Protein AF-A0A5D3CH26-F1 (afdb_monomer_lite)

Sequence (97 aa):
MRNRSANKCPFEIVYTKQPRLTDLASLPTTVDINQEAESMAEKLEQLHKEVTDHLMKTTDSYKKAADMKRRQAKFAKGDLVMVHLKKSRFPSGTYNK

Organism: Cucumis melo var. makuwa (NCBI:txid1194695)

pLDDT: mean 82.41, std 10.99, range [57.56, 95.38]

Structure (mmCIF, N/CA/C/O backbone):
data_AF-A0A5D3CH26-F1
#
_entry.id   AF-A0A5D3CH26-F1
#
loop_
_atom_site.group_PDB
_atom_site.id
_atom_site.type_symbol
_atom_site.label_atom_id
_atom_site.label_alt_id
_atom_site.label_comp_id
_atom_site.label_asym_id
_atom_site.label_entity_id
_atom_site.label_seq_id
_atom_site.pdbx_PDB_ins_code
_atom_site.Cartn_x
_atom_site.Cartn_y
_atom_site.Cartn_z
_atom_site.occupancy
_atom_site.B_iso_or_equiv
_atom_site.auth_seq_id
_atom_site.auth_comp_id
_atom_site.auth_asym_id
_atom_site.auth_atom_id
_atom_site.pdbx_PDB_model_num
ATOM 1 N N . MET A 1 1 ? 1.564 -8.516 18.730 1.00 72.25 1 MET A N 1
ATOM 2 C CA . MET A 1 1 ? 2.520 -8.775 17.624 1.00 72.25 1 MET A CA 1
ATOM 3 C C . MET A 1 1 ? 2.239 -7.785 16.493 1.00 72.25 1 MET A C 1
ATOM 5 O O . MET A 1 1 ? 1.101 -7.716 16.038 1.00 72.25 1 MET A O 1
ATOM 9 N N . ARG A 1 2 ? 3.216 -6.950 16.114 1.00 82.56 2 ARG A N 1
ATOM 10 C CA . ARG A 1 2 ? 3.057 -5.877 15.110 1.00 82.56 2 ARG A CA 1
ATOM 11 C C . ARG A 1 2 ? 3.309 -6.434 13.708 1.00 82.56 2 ARG A C 1
ATOM 13 O O . ARG A 1 2 ? 4.299 -7.129 13.500 1.00 82.56 2 ARG A O 1
ATOM 20 N N . ASN A 1 3 ? 2.423 -6.148 12.756 1.00 86.69 3 ASN A N 1
ATOM 21 C CA . ASN A 1 3 ? 2.621 -6.537 11.363 1.00 86.69 3 ASN A CA 1
ATOM 22 C C . ASN A 1 3 ? 3.657 -5.608 10.709 1.00 86.69 3 ASN A C 1
ATOM 24 O O . ASN A 1 3 ? 3.569 -4.392 10.854 1.00 86.69 3 ASN A O 1
ATOM 28 N N . ARG A 1 4 ? 4.630 -6.170 9.985 1.00 85.06 4 ARG A N 1
ATOM 29 C CA . ARG A 1 4 ? 5.708 -5.394 9.349 1.00 85.06 4 ARG A CA 1
ATOM 30 C C . ARG A 1 4 ? 5.207 -4.481 8.227 1.00 85.06 4 ARG A C 1
ATOM 32 O O . ARG A 1 4 ? 5.731 -3.385 8.076 1.00 85.06 4 ARG A O 1
ATOM 39 N N . SER A 1 5 ? 4.218 -4.927 7.459 1.00 83.19 5 SER A N 1
ATOM 40 C CA . SER A 1 5 ? 3.681 -4.187 6.313 1.00 83.19 5 SER A CA 1
ATOM 41 C C . SER A 1 5 ? 2.708 -3.095 6.746 1.00 83.19 5 SER A C 1
ATOM 43 O O . SER A 1 5 ? 2.784 -1.982 6.250 1.00 83.19 5 SER A O 1
ATOM 45 N N . ALA A 1 6 ? 1.810 -3.399 7.686 1.00 82.88 6 ALA A N 1
ATOM 46 C CA . ALA A 1 6 ? 0.799 -2.454 8.169 1.00 82.88 6 ALA A CA 1
ATOM 47 C C . ALA A 1 6 ? 1.275 -1.600 9.356 1.00 82.88 6 ALA A C 1
ATOM 49 O O . ALA A 1 6 ? 0.600 -0.656 9.745 1.00 82.88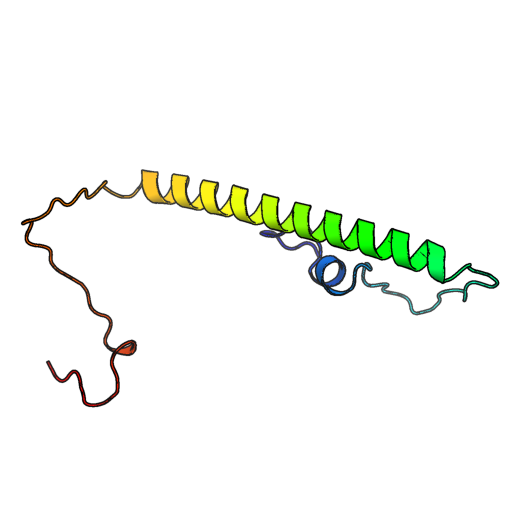 6 ALA A O 1
ATOM 50 N N . ASN A 1 7 ? 2.407 -1.947 9.977 1.00 85.94 7 ASN A N 1
ATOM 51 C CA . ASN A 1 7 ? 2.954 -1.279 11.159 1.00 85.94 7 ASN A CA 1
ATOM 52 C C . ASN A 1 7 ? 2.011 -1.195 12.380 1.00 85.94 7 ASN A C 1
ATOM 54 O O . ASN A 1 7 ? 2.303 -0.504 13.352 1.00 85.94 7 ASN A O 1
ATOM 58 N N . LYS A 1 8 ? 0.916 -1.955 12.381 1.00 87.62 8 LYS A N 1
ATOM 59 C CA . LYS A 1 8 ? -0.049 -2.075 13.481 1.00 87.62 8 LYS A CA 1
ATOM 60 C C . LYS A 1 8 ? -0.310 -3.551 13.777 1.00 87.62 8 LYS A C 1
ATOM 62 O O . LYS A 1 8 ? 0.116 -4.436 13.026 1.00 87.62 8 LYS A O 1
ATOM 67 N N . CYS A 1 9 ? -0.959 -3.850 14.898 1.00 87.94 9 CYS A N 1
ATOM 68 C CA . CYS A 1 9 ? -1.380 -5.218 15.187 1.00 87.94 9 CYS A CA 1
ATOM 69 C C . CYS A 1 9 ? -2.601 -5.583 14.321 1.00 87.94 9 CYS A C 1
ATOM 71 O O . CYS A 1 9 ? -3.547 -4.803 14.295 1.00 87.94 9 CYS A O 1
ATOM 73 N N . PRO A 1 10 ? -2.647 -6.754 13.656 1.00 87.81 10 PRO A N 1
ATOM 74 C CA . PRO A 1 10 ? -3.829 -7.160 12.889 1.00 87.81 10 PRO A CA 1
ATOM 75 C C . PRO A 1 10 ? -5.121 -7.168 13.718 1.00 87.81 10 PRO A C 1
ATOM 77 O O . PRO A 1 10 ? -6.158 -6.742 13.227 1.00 87.81 10 PRO A O 1
ATOM 80 N N . PHE A 1 11 ? -5.043 -7.575 14.991 1.00 86.12 11 PHE A N 1
ATOM 81 C CA . PHE A 1 11 ? -6.181 -7.521 15.915 1.00 86.12 11 PHE A CA 1
ATOM 82 C C . PHE A 1 11 ? -6.670 -6.095 16.157 1.00 86.12 11 PHE A C 1
ATOM 84 O O . PHE A 1 11 ? -7.868 -5.856 16.172 1.00 86.12 11 PHE A O 1
ATOM 91 N N . GLU A 1 12 ? -5.752 -5.146 16.305 1.00 86.56 12 GLU A N 1
ATOM 92 C CA . GLU A 1 12 ? -6.096 -3.738 16.496 1.00 86.56 12 GLU A CA 1
ATOM 93 C C . GLU A 1 12 ? -6.744 -3.151 15.237 1.00 86.56 12 GLU A C 1
ATOM 95 O O . GLU A 1 12 ? -7.697 -2.397 15.347 1.00 86.56 12 GLU A O 1
ATOM 100 N N . ILE A 1 13 ? -6.297 -3.553 14.044 1.00 86.81 13 ILE A N 1
ATOM 101 C CA . ILE A 1 13 ? -6.907 -3.118 12.778 1.00 86.81 13 ILE A CA 1
ATOM 102 C C . ILE A 1 13 ? -8.330 -3.672 12.625 1.00 86.81 13 ILE A C 1
ATOM 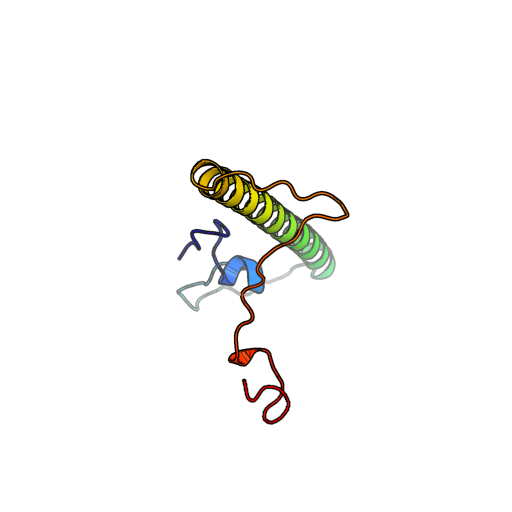104 O O . ILE A 1 13 ? -9.208 -2.959 12.159 1.00 86.81 13 ILE A O 1
ATOM 108 N N . VAL A 1 14 ? -8.561 -4.940 12.979 1.00 86.50 14 VAL A N 1
ATOM 109 C CA . VAL A 1 14 ? -9.858 -5.608 12.758 1.00 86.50 14 VAL A CA 1
ATOM 110 C C . VAL A 1 14 ? -10.863 -5.293 13.863 1.00 86.50 14 VAL A C 1
ATOM 112 O O . VAL A 1 14 ? -12.033 -5.060 13.586 1.00 86.50 14 VAL A O 1
ATOM 115 N N . TYR A 1 15 ? -10.417 -5.301 15.117 1.00 82.94 15 TYR A N 1
ATOM 116 C CA . TYR A 1 15 ? -11.290 -5.199 16.287 1.00 82.94 15 TYR A CA 1
ATOM 117 C C . TYR A 1 15 ? -11.187 -3.857 17.002 1.00 82.94 15 TYR A C 1
ATOM 119 O O . TYR A 1 15 ? -11.874 -3.654 18.002 1.00 82.94 15 TYR A O 1
ATOM 127 N N . THR A 1 16 ? -10.320 -2.943 16.548 1.00 75.56 16 THR A N 1
ATOM 128 C CA . THR A 1 16 ? -10.062 -1.623 17.170 1.00 75.56 16 THR A CA 1
ATOM 129 C C . THR A 1 16 ? -9.683 -1.671 18.644 1.00 75.56 16 THR A C 1
ATOM 131 O O . THR A 1 16 ? -9.741 -0.681 19.369 1.00 75.56 16 THR A O 1
ATOM 134 N N . LYS A 1 17 ? -9.266 -2.851 19.100 1.00 73.69 17 LYS A N 1
ATOM 135 C CA . LYS A 1 17 ? -8.851 -3.121 20.466 1.00 73.69 17 LYS A CA 1
ATOM 136 C C . LYS A 1 17 ? -7.597 -3.966 20.425 1.00 73.69 17 LYS A C 1
ATOM 138 O O . LYS A 1 17 ? -7.483 -4.918 19.651 1.00 73.69 17 LYS A O 1
ATOM 143 N N . GLN A 1 18 ? -6.645 -3.612 21.277 1.00 72.25 18 GLN A N 1
ATOM 144 C CA . GLN A 1 18 ? -5.489 -4.464 21.486 1.00 72.25 18 GLN A CA 1
ATOM 145 C C . GLN A 1 18 ? -5.934 -5.746 22.196 1.00 72.25 18 GLN A C 1
ATOM 147 O O . GLN A 1 18 ? -6.768 -5.680 23.105 1.00 72.25 18 GLN A O 1
ATOM 152 N N . PRO A 1 19 ? -5.398 -6.910 21.794 1.00 69.88 19 PRO A N 1
ATOM 153 C CA . PRO A 1 19 ? -5.727 -8.163 22.452 1.00 69.88 19 PRO A CA 1
ATOM 154 C C . PRO A 1 19 ? -5.292 -8.079 23.920 1.00 69.88 19 PRO A C 1
ATOM 156 O O . PRO A 1 19 ? -4.111 -7.883 24.212 1.00 69.88 19 PRO A O 1
ATOM 159 N N . ARG A 1 20 ? -6.251 -8.191 24.845 1.00 71.69 20 ARG A N 1
ATOM 160 C CA . ARG A 1 20 ? -5.979 -8.272 26.284 1.00 71.69 20 ARG A CA 1
ATOM 161 C C . ARG A 1 20 ? -5.604 -9.716 26.610 1.00 71.69 20 ARG A C 1
ATOM 163 O O . ARG A 1 20 ? -6.344 -10.631 26.274 1.00 71.69 20 ARG A O 1
ATOM 170 N N . LEU A 1 21 ? -4.438 -9.912 27.225 1.00 66.62 21 LEU A N 1
ATOM 171 C CA . LEU A 1 21 ? -3.934 -11.237 27.615 1.00 66.62 21 LEU A CA 1
ATOM 172 C C . LEU A 1 21 ? -4.564 -11.760 28.919 1.00 66.62 21 LEU A C 1
ATOM 174 O O . LEU A 1 21 ? -4.383 -12.927 29.249 1.00 66.62 21 LEU A O 1
ATOM 178 N N . THR A 1 22 ? -5.296 -10.919 29.654 1.00 66.25 22 THR A N 1
ATOM 179 C CA . THR A 1 22 ? -5.949 -11.261 30.923 1.00 66.25 22 THR A CA 1
ATOM 180 C C . THR A 1 22 ? -7.425 -10.853 30.894 1.00 66.25 22 THR A C 1
ATOM 182 O O . THR A 1 22 ? -7.769 -9.736 30.509 1.00 66.25 22 THR A O 1
ATOM 185 N N . ASP A 1 23 ? -8.294 -11.781 31.299 1.00 58.38 23 ASP A N 1
ATOM 186 C CA . ASP A 1 23 ? -9.765 -11.716 31.189 1.00 58.38 23 ASP A CA 1
ATOM 187 C C . ASP A 1 23 ? -10.452 -10.927 32.327 1.00 58.38 23 ASP A C 1
ATOM 189 O O . ASP A 1 23 ? -11.665 -10.934 32.492 1.00 58.38 23 ASP A O 1
ATOM 193 N N . LEU A 1 24 ? -9.683 -10.220 33.156 1.00 62.88 24 LEU A N 1
ATOM 194 C CA . LEU A 1 24 ? -10.212 -9.514 34.325 1.00 62.88 24 LEU A CA 1
ATOM 195 C C . LEU A 1 24 ? -10.352 -8.022 34.023 1.00 62.88 24 LEU A C 1
ATOM 197 O O . LEU A 1 24 ? -9.564 -7.199 34.487 1.00 62.88 24 LEU A O 1
ATOM 201 N N . ALA A 1 25 ? -11.340 -7.667 33.204 1.00 65.25 25 ALA A N 1
ATOM 202 C CA . ALA A 1 25 ? -11.743 -6.276 33.027 1.00 65.25 25 ALA A CA 1
ATOM 203 C C . ALA A 1 25 ? -12.906 -5.943 33.973 1.00 65.25 25 ALA A C 1
ATOM 205 O O . ALA A 1 25 ? -13.946 -6.594 33.932 1.00 65.25 25 ALA A O 1
ATOM 206 N N . SER A 1 26 ? -12.753 -4.905 34.799 1.00 66.19 26 SER A N 1
ATOM 207 C CA . SER A 1 26 ? -13.869 -4.330 35.553 1.00 66.19 26 SER A CA 1
ATOM 208 C C . SER A 1 26 ? -14.904 -3.765 34.577 1.00 66.19 26 SER A C 1
ATOM 210 O O . SER A 1 26 ? -14.551 -2.970 33.699 1.00 66.19 26 SER A O 1
ATOM 212 N N . LEU A 1 27 ? -16.165 -4.171 34.717 1.00 63.75 27 LEU A N 1
ATOM 213 C CA . LEU A 1 27 ? -17.259 -3.641 33.906 1.00 63.75 27 LEU A CA 1
ATOM 214 C C . LEU A 1 27 ? -17.434 -2.135 34.177 1.00 63.75 27 LEU A C 1
ATOM 216 O O . LEU A 1 27 ? -17.420 -1.731 35.340 1.00 63.75 27 LEU A O 1
ATOM 220 N N . PRO A 1 28 ? -17.580 -1.297 33.137 1.00 62.75 28 PRO A N 1
ATOM 221 C CA . PRO A 1 28 ? -17.837 0.122 33.331 1.00 62.75 28 PRO A CA 1
ATOM 222 C C . PRO A 1 28 ? -19.220 0.331 33.965 1.00 62.75 28 PRO A C 1
ATOM 224 O O . PRO A 1 28 ? -20.221 -0.176 33.464 1.00 62.75 28 PRO A O 1
ATOM 227 N N . THR A 1 29 ? -19.266 1.076 35.071 1.00 67.12 29 THR A N 1
ATOM 228 C CA . THR A 1 29 ? -20.467 1.223 35.914 1.00 67.12 29 THR A CA 1
ATOM 229 C C . THR A 1 29 ? -21.502 2.194 35.337 1.00 67.12 29 THR A C 1
ATOM 231 O O . THR A 1 29 ? -22.692 1.988 35.540 1.00 67.12 29 THR A O 1
ATOM 234 N N . THR A 1 30 ? -21.087 3.213 34.581 1.00 63.75 30 THR A N 1
ATOM 235 C CA . THR A 1 30 ? -21.982 4.151 33.878 1.00 63.75 30 THR A CA 1
ATOM 236 C C . THR A 1 30 ? -21.208 4.812 32.739 1.00 63.75 30 THR A C 1
ATOM 238 O O . THR A 1 30 ? -20.335 5.640 32.996 1.00 63.75 30 THR A O 1
ATOM 241 N N . VAL A 1 31 ? -21.489 4.434 31.494 1.00 60.97 31 VAL A N 1
ATOM 242 C CA . VAL A 1 31 ? -20.904 5.058 30.297 1.00 60.97 31 VAL A CA 1
ATOM 243 C C . VAL A 1 31 ? -22.044 5.463 29.379 1.00 60.97 31 VAL A C 1
ATOM 245 O O . VAL A 1 31 ? -22.951 4.665 29.144 1.00 60.97 31 VAL A O 1
ATOM 248 N N . ASP A 1 32 ? -22.002 6.697 28.882 1.00 62.28 32 ASP A N 1
ATOM 249 C CA . ASP A 1 32 ? -22.937 7.177 27.871 1.00 62.28 32 ASP A CA 1
ATOM 250 C C . ASP A 1 32 ? -22.557 6.552 26.521 1.00 62.28 32 ASP A C 1
ATOM 252 O O . ASP A 1 32 ? -21.646 6.992 25.816 1.00 62.28 32 ASP A O 1
ATOM 256 N N . ILE A 1 33 ? -23.199 5.421 26.225 1.00 66.31 33 ILE A N 1
ATOM 257 C CA . ILE A 1 33 ? -22.801 4.466 25.180 1.00 66.31 33 ILE A CA 1
ATOM 258 C C . ILE A 1 33 ? -22.739 5.135 23.797 1.00 66.31 33 ILE A C 1
ATOM 260 O O . ILE A 1 33 ? -21.920 4.753 22.962 1.00 66.31 33 ILE A O 1
ATOM 264 N N . ASN A 1 34 ? -23.572 6.152 23.564 1.00 68.12 34 ASN A N 1
ATOM 265 C CA . ASN A 1 34 ? -23.695 6.813 22.267 1.00 68.12 34 ASN A CA 1
ATOM 266 C C . ASN A 1 34 ? -22.475 7.687 21.939 1.00 68.12 34 ASN A C 1
ATOM 268 O O . ASN A 1 34 ? -21.903 7.557 20.858 1.00 68.12 34 ASN A O 1
ATOM 272 N N . GLN A 1 35 ? -22.027 8.525 22.880 1.00 72.12 35 GLN A N 1
ATOM 273 C CA . GLN A 1 35 ? -20.881 9.417 22.662 1.00 72.12 35 GLN A CA 1
ATOM 274 C C . GLN A 1 35 ? -19.560 8.631 22.562 1.00 72.12 35 GLN A C 1
ATOM 276 O O . GLN A 1 35 ? -18.662 8.972 21.788 1.00 72.12 35 GLN A O 1
ATOM 281 N N . GLU A 1 36 ? -19.457 7.529 23.307 1.00 78.94 36 GLU A N 1
ATOM 282 C CA . GLU A 1 36 ? -18.325 6.603 23.232 1.00 78.94 36 GLU A CA 1
ATOM 283 C C . GLU A 1 36 ? -18.275 5.877 21.871 1.00 78.94 36 GLU A C 1
ATOM 285 O O . GLU A 1 36 ? -17.193 5.684 21.308 1.00 78.94 36 GLU A O 1
ATOM 290 N N . ALA A 1 37 ? -19.437 5.512 21.315 1.00 79.62 37 ALA A N 1
ATOM 291 C CA . ALA A 1 37 ? -19.542 4.831 20.026 1.00 79.62 37 ALA A CA 1
ATOM 292 C C . ALA A 1 37 ? -19.120 5.726 18.850 1.00 79.62 37 ALA A C 1
ATOM 294 O O . ALA A 1 37 ? -18.352 5.275 17.998 1.00 79.62 37 ALA A O 1
ATOM 295 N N . GLU A 1 38 ? -19.553 6.990 18.823 1.00 85.38 38 GLU A N 1
ATOM 296 C CA . GLU A 1 38 ? -19.137 7.953 17.792 1.00 85.38 38 GLU A CA 1
ATOM 297 C C . GLU A 1 38 ? -17.622 8.192 17.834 1.00 85.38 38 GLU A C 1
ATOM 299 O O . GLU A 1 38 ? -16.937 8.039 16.821 1.00 85.38 38 GLU A O 1
ATOM 304 N N . SER A 1 39 ? -17.061 8.435 19.025 1.00 86.12 39 SER A N 1
ATOM 305 C CA . SER A 1 39 ? -15.609 8.597 19.189 1.00 86.12 39 SER A CA 1
ATOM 306 C C . SER A 1 39 ? -14.827 7.355 18.746 1.00 86.12 39 SER A C 1
ATOM 308 O O . SER A 1 39 ? -13.715 7.457 18.221 1.00 86.12 39 SER A O 1
ATOM 310 N N . MET A 1 40 ? -15.378 6.161 18.973 1.00 85.06 40 MET A N 1
ATOM 311 C CA . MET A 1 40 ? -14.768 4.906 18.541 1.00 85.06 40 MET A CA 1
ATOM 312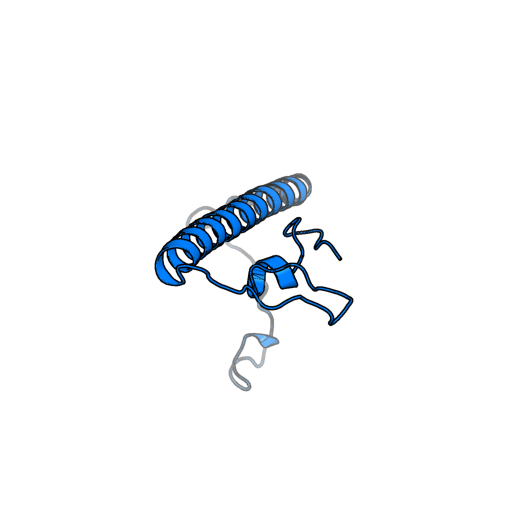 C C . MET A 1 40 ? -14.789 4.758 17.014 1.00 85.06 40 MET A C 1
ATOM 314 O O . MET A 1 40 ? -13.787 4.320 16.445 1.00 85.06 40 MET A O 1
ATOM 318 N N . ALA A 1 41 ? -15.880 5.153 16.353 1.00 87.75 41 ALA A N 1
ATOM 319 C CA . ALA A 1 41 ? -15.994 5.129 14.897 1.00 87.75 41 ALA A CA 1
ATOM 320 C C . ALA A 1 41 ? -14.994 6.087 14.227 1.00 87.75 41 ALA A C 1
ATOM 322 O O . ALA A 1 41 ? -14.272 5.677 13.320 1.00 87.75 41 ALA A O 1
ATOM 323 N N . GLU A 1 42 ? -14.857 7.316 14.731 1.00 90.50 42 GLU A N 1
ATOM 324 C CA . GLU A 1 42 ? -13.875 8.282 14.214 1.00 90.50 42 GLU A CA 1
ATOM 325 C C . GLU A 1 42 ? -12.435 7.758 14.327 1.00 90.50 42 GLU A C 1
ATOM 327 O O . GLU A 1 42 ? -11.644 7.828 13.381 1.00 90.50 42 GLU A O 1
ATOM 332 N N . LYS A 1 43 ? -12.091 7.162 15.477 1.00 88.25 43 LYS A N 1
ATOM 333 C CA . LYS A 1 43 ? -10.779 6.532 15.695 1.00 88.25 43 LYS A CA 1
ATOM 334 C C . LYS A 1 43 ? -10.542 5.367 14.734 1.00 88.25 43 LYS A C 1
ATOM 336 O O . LYS A 1 43 ? -9.422 5.199 14.249 1.00 88.25 43 LYS A O 1
ATOM 341 N N . LEU A 1 44 ? -11.574 4.567 14.464 1.00 89.19 44 LEU A N 1
ATOM 342 C CA . LEU A 1 44 ? -11.528 3.442 13.528 1.00 89.19 44 LEU A CA 1
ATOM 343 C C . LEU A 1 44 ? -11.247 3.936 12.104 1.00 89.19 44 LEU A C 1
ATOM 345 O O . LEU A 1 44 ? -10.332 3.433 11.448 1.00 89.19 44 LEU A O 1
ATOM 349 N N . GLU A 1 45 ? -11.969 4.956 11.642 1.00 92.25 45 GLU A N 1
ATOM 350 C CA . GLU A 1 45 ? -11.747 5.550 10.322 1.00 92.25 45 GLU A CA 1
ATOM 351 C C . GLU A 1 45 ? -10.330 6.112 10.186 1.00 92.25 45 GLU A C 1
ATOM 353 O O . GLU A 1 45 ? -9.632 5.837 9.202 1.00 92.25 45 GLU A O 1
ATOM 358 N N . GLN A 1 46 ? -9.864 6.841 11.203 1.00 92.81 46 GLN A N 1
ATOM 359 C CA . GLN A 1 46 ? -8.512 7.387 11.222 1.00 92.81 46 GLN A CA 1
ATOM 360 C C . GLN A 1 46 ? -7.451 6.279 11.184 1.00 92.81 46 GLN A C 1
ATOM 362 O O . GLN A 1 46 ? -6.479 6.386 10.430 1.00 92.81 46 GLN A O 1
ATOM 367 N N . LEU A 1 47 ? -7.647 5.196 11.944 1.00 91.81 47 LEU A N 1
ATOM 368 C CA . LEU A 1 47 ? -6.751 4.041 11.961 1.00 91.81 47 LEU A CA 1
ATOM 369 C C . LEU A 1 47 ? -6.667 3.378 10.581 1.00 91.81 47 LEU A C 1
ATOM 371 O O . LEU A 1 47 ? -5.568 3.108 10.092 1.00 91.81 47 LEU A O 1
ATOM 375 N N . HIS A 1 48 ? -7.805 3.124 9.932 1.00 92.38 48 HIS A N 1
ATOM 376 C CA . HIS A 1 48 ? -7.815 2.515 8.601 1.00 92.38 48 HIS A CA 1
ATOM 377 C C . HIS A 1 48 ? -7.167 3.411 7.553 1.00 92.38 48 HIS A C 1
ATOM 379 O O . HIS A 1 48 ? -6.427 2.911 6.700 1.00 92.38 48 HIS A O 1
ATOM 385 N N . LYS A 1 49 ? -7.391 4.725 7.633 1.00 94.56 49 LYS A N 1
ATOM 386 C CA . LYS A 1 49 ? -6.741 5.694 6.751 1.00 94.56 49 LYS A CA 1
ATOM 387 C C . LYS A 1 49 ? -5.224 5.674 6.927 1.00 94.56 49 LYS A C 1
ATOM 389 O O . LYS A 1 49 ? -4.505 5.527 5.944 1.00 94.56 49 LYS A O 1
ATOM 394 N N . GLU A 1 50 ? -4.738 5.711 8.169 1.00 93.25 50 GLU A N 1
ATOM 395 C CA . GLU A 1 50 ? -3.304 5.642 8.480 1.00 93.25 50 GLU A CA 1
ATOM 396 C C . GLU A 1 50 ? -2.664 4.360 7.918 1.00 93.25 50 GLU A C 1
ATOM 398 O O . GLU A 1 50 ? -1.614 4.408 7.271 1.00 93.25 50 GLU A O 1
ATOM 403 N N . VAL A 1 51 ? -3.311 3.209 8.128 1.00 92.88 51 VAL A N 1
ATOM 404 C CA . VAL A 1 51 ? -2.829 1.913 7.629 1.00 92.88 51 VAL A CA 1
ATOM 405 C C . VAL A 1 51 ? -2.805 1.886 6.102 1.00 92.88 51 VAL A C 1
ATOM 407 O O . VAL A 1 51 ? -1.819 1.441 5.513 1.00 92.88 51 VAL A O 1
ATOM 410 N N . THR A 1 52 ? -3.858 2.382 5.454 1.00 94.31 52 THR A N 1
ATOM 411 C CA . THR A 1 52 ? -3.969 2.409 3.989 1.00 94.31 52 THR A CA 1
ATOM 412 C C . THR A 1 52 ? -2.896 3.304 3.378 1.00 94.31 52 THR A C 1
ATOM 414 O O . THR A 1 52 ? -2.156 2.860 2.498 1.00 94.31 52 THR A O 1
ATOM 417 N N . ASP A 1 53 ? -2.723 4.516 3.907 1.00 95.12 53 ASP A N 1
ATOM 418 C CA . ASP A 1 53 ? -1.697 5.458 3.459 1.00 95.12 53 ASP A CA 1
ATOM 419 C C . ASP A 1 53 ? -0.289 4.868 3.617 1.00 95.12 53 ASP A C 1
ATOM 421 O O . ASP A 1 53 ? 0.575 5.022 2.747 1.00 95.12 53 ASP A O 1
ATOM 425 N N . HIS A 1 54 ? -0.041 4.162 4.723 1.00 93.44 54 HIS A N 1
ATOM 426 C CA . HIS A 1 54 ? 1.233 3.496 4.957 1.00 93.44 54 HIS A CA 1
ATOM 427 C C . HIS A 1 54 ? 1.483 2.349 3.962 1.00 93.44 54 HIS A C 1
ATOM 429 O O . HIS A 1 54 ? 2.584 2.227 3.414 1.00 93.44 54 HIS A O 1
ATOM 435 N N . LEU A 1 55 ? 0.467 1.530 3.680 1.00 94.31 55 LEU A N 1
ATOM 436 C CA . LEU A 1 55 ? 0.555 0.444 2.700 1.00 94.31 55 LEU A CA 1
ATOM 437 C C . LEU A 1 55 ? 0.787 0.968 1.280 1.00 94.31 55 LEU A C 1
ATOM 439 O O . LEU A 1 55 ? 1.602 0.405 0.548 1.00 94.31 55 LEU A O 1
ATOM 443 N N . MET A 1 56 ? 0.140 2.069 0.897 1.00 95.38 56 MET A N 1
ATOM 444 C CA . MET A 1 56 ? 0.372 2.711 -0.398 1.00 95.38 56 MET A CA 1
ATOM 445 C C . MET A 1 56 ? 1.814 3.218 -0.512 1.00 95.38 56 MET A C 1
ATOM 447 O O . MET A 1 56 ? 2.528 2.848 -1.443 1.00 95.38 56 MET A O 1
ATOM 451 N N . LYS A 1 57 ? 2.292 3.970 0.490 1.00 94.31 57 LYS A N 1
ATOM 452 C CA . LYS A 1 57 ? 3.669 4.498 0.521 1.00 94.31 57 LYS A CA 1
ATOM 453 C C . LYS A 1 57 ? 4.723 3.394 0.451 1.00 94.31 57 LYS A C 1
ATOM 455 O O . LYS A 1 57 ? 5.717 3.520 -0.265 1.00 94.31 57 LYS A O 1
ATOM 460 N N . THR A 1 58 ? 4.528 2.311 1.201 1.00 93.12 58 THR A N 1
ATOM 461 C CA . THR A 1 58 ? 5.461 1.176 1.195 1.00 93.12 58 THR A CA 1
ATOM 462 C C . THR A 1 58 ? 5.417 0.427 -0.132 1.00 93.12 58 THR A C 1
ATOM 464 O O . THR A 1 58 ? 6.477 0.143 -0.685 1.00 93.12 58 THR A O 1
ATOM 467 N N . THR A 1 59 ? 4.230 0.183 -0.693 1.00 93.69 59 THR A N 1
ATOM 468 C CA . THR A 1 59 ? 4.064 -0.434 -2.020 1.00 93.69 59 THR A CA 1
ATOM 469 C C . THR A 1 59 ? 4.780 0.368 -3.105 1.00 93.69 59 THR A C 1
ATOM 471 O O . THR A 1 59 ? 5.522 -0.209 -3.900 1.00 93.69 59 THR A O 1
ATOM 474 N N . ASP A 1 60 ? 4.644 1.695 -3.098 1.00 94.62 60 ASP A N 1
ATOM 475 C CA . ASP A 1 60 ? 5.345 2.574 -4.036 1.00 94.62 60 ASP A CA 1
ATOM 476 C C . ASP A 1 60 ? 6.864 2.524 -3.859 1.00 94.62 60 ASP A C 1
ATOM 478 O O . ASP A 1 60 ? 7.607 2.493 -4.841 1.00 94.62 60 ASP A O 1
ATOM 482 N N . SER A 1 61 ? 7.348 2.484 -2.615 1.00 92.94 61 SER A N 1
ATOM 483 C CA . SER A 1 61 ? 8.775 2.325 -2.321 1.00 92.94 61 SER A CA 1
ATOM 484 C C . SER A 1 61 ? 9.316 0.988 -2.840 1.00 92.94 61 SER A C 1
ATOM 486 O O . SER A 1 61 ? 10.331 0.953 -3.540 1.00 92.94 61 SER A O 1
ATOM 488 N N . TYR A 1 62 ? 8.599 -0.114 -2.588 1.00 91.69 62 TYR A N 1
ATOM 489 C CA . TYR A 1 62 ? 8.956 -1.437 -3.101 1.00 91.69 62 TYR A CA 1
ATOM 490 C C . TYR A 1 62 ? 8.950 -1.479 -4.626 1.00 91.69 62 TYR A C 1
ATOM 492 O O . TYR A 1 62 ? 9.868 -2.042 -5.223 1.00 91.69 62 TYR A O 1
ATOM 500 N N . LYS A 1 63 ? 7.955 -0.851 -5.262 1.00 92.25 63 LYS A N 1
ATOM 501 C CA . LYS A 1 63 ? 7.885 -0.722 -6.717 1.00 92.25 63 LYS A CA 1
ATOM 502 C C . LYS A 1 63 ? 9.096 0.035 -7.256 1.00 92.25 63 LYS A C 1
ATOM 504 O O . LYS A 1 63 ? 9.786 -0.496 -8.117 1.00 92.25 63 LYS A O 1
ATOM 509 N N . LYS A 1 64 ? 9.417 1.210 -6.702 1.00 92.44 64 LYS A N 1
ATOM 510 C CA . LYS A 1 64 ? 10.598 2.000 -7.097 1.00 92.44 64 LYS A CA 1
ATOM 511 C C . LYS A 1 64 ? 11.889 1.190 -6.972 1.00 92.44 64 LYS A C 1
ATOM 513 O O . LYS A 1 64 ? 12.675 1.148 -7.913 1.00 92.44 64 LYS A O 1
ATOM 518 N 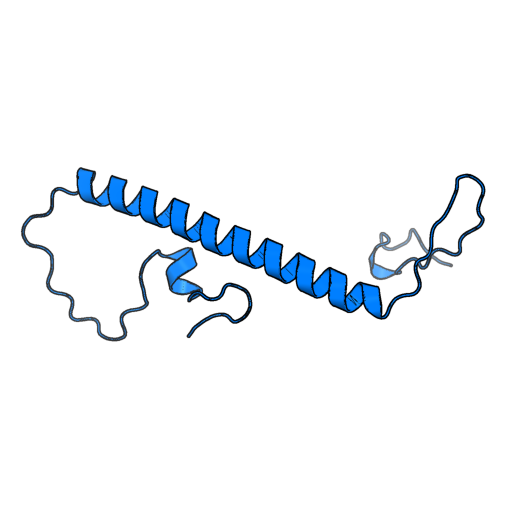N . ALA A 1 65 ? 12.084 0.500 -5.850 1.00 92.00 65 ALA A N 1
ATOM 519 C CA . ALA A 1 65 ? 13.267 -0.328 -5.624 1.00 92.00 65 ALA A CA 1
ATOM 520 C C . ALA A 1 65 ? 13.357 -1.520 -6.596 1.00 92.00 65 ALA A C 1
ATOM 522 O O . ALA A 1 65 ? 14.443 -1.858 -7.069 1.00 92.00 65 ALA A O 1
ATOM 523 N N . ALA A 1 66 ? 12.227 -2.159 -6.914 1.00 89.88 66 ALA A N 1
ATOM 524 C CA . ALA A 1 66 ? 12.178 -3.234 -7.900 1.00 89.88 66 ALA A CA 1
ATOM 525 C C . ALA A 1 66 ? 12.449 -2.713 -9.319 1.00 89.88 66 ALA A C 1
ATOM 527 O O . ALA A 1 66 ? 13.194 -3.343 -10.071 1.00 89.88 66 ALA A O 1
ATOM 528 N N . ASP A 1 67 ? 11.887 -1.557 -9.664 1.00 89.62 67 ASP A N 1
ATOM 529 C CA . ASP A 1 67 ? 12.032 -0.932 -10.975 1.00 89.62 67 ASP A CA 1
ATOM 530 C C . ASP A 1 67 ? 13.467 -0.452 -11.226 1.00 89.62 67 ASP A C 1
ATOM 532 O O . ASP A 1 67 ? 13.934 -0.556 -12.354 1.00 89.62 67 ASP A O 1
ATOM 536 N N . MET A 1 68 ? 14.226 -0.056 -10.193 1.00 90.00 68 MET A N 1
ATOM 537 C CA . MET A 1 68 ? 15.664 0.248 -10.329 1.00 90.00 68 MET A CA 1
ATOM 538 C C . MET A 1 68 ? 16.481 -0.918 -10.904 1.00 90.00 68 MET A C 1
ATOM 540 O O . MET A 1 68 ? 17.476 -0.695 -11.589 1.00 90.00 68 MET A O 1
ATOM 544 N N . LYS A 1 69 ? 16.087 -2.166 -10.622 1.00 87.44 69 LYS A N 1
ATOM 545 C CA . LYS A 1 69 ? 16.771 -3.365 -11.136 1.00 87.44 69 LYS A CA 1
ATOM 546 C C . LYS A 1 69 ? 16.246 -3.812 -12.500 1.00 87.44 69 LYS A C 1
ATOM 548 O O . LYS A 1 69 ? 16.856 -4.669 -13.137 1.00 87.44 69 LYS A O 1
ATOM 553 N N . ARG A 1 70 ? 15.095 -3.297 -12.935 1.00 85.56 70 ARG A N 1
ATOM 554 C CA . ARG A 1 70 ? 14.434 -3.704 -14.177 1.00 85.56 70 ARG A CA 1
ATOM 555 C C . ARG A 1 70 ? 14.825 -2.747 -15.295 1.00 85.56 70 ARG A C 1
ATOM 557 O O . ARG A 1 70 ? 14.830 -1.533 -15.128 1.00 85.56 70 ARG A O 1
ATOM 564 N N . ARG A 1 71 ? 15.115 -3.288 -16.477 1.00 82.44 71 ARG A N 1
ATOM 565 C CA . ARG A 1 71 ? 15.286 -2.459 -17.673 1.00 82.44 71 ARG A CA 1
ATOM 566 C C . ARG A 1 71 ? 13.928 -1.856 -18.041 1.00 82.44 71 ARG A C 1
ATOM 568 O O . ARG A 1 71 ? 12.950 -2.593 -18.149 1.00 82.44 71 ARG A O 1
ATOM 575 N N . GLN A 1 72 ? 13.866 -0.539 -18.242 1.00 79.38 72 GLN A N 1
ATOM 576 C CA . GLN A 1 72 ? 12.655 0.095 -18.765 1.00 79.38 72 GLN A CA 1
ATOM 577 C C . GLN A 1 72 ? 12.388 -0.423 -20.183 1.00 79.38 72 GLN A C 1
ATOM 579 O O . GLN A 1 72 ? 13.195 -0.206 -21.083 1.00 79.38 72 GLN A O 1
ATOM 584 N N . ALA A 1 73 ? 11.255 -1.097 -20.371 1.00 81.12 73 ALA A N 1
ATOM 585 C CA . ALA A 1 73 ? 10.737 -1.466 -21.681 1.00 81.12 73 ALA A CA 1
ATOM 586 C C . ALA A 1 73 ? 9.567 -0.532 -22.007 1.00 81.12 73 ALA A C 1
ATOM 588 O O . ALA A 1 73 ? 8.504 -0.621 -21.391 1.00 81.12 73 ALA A O 1
ATOM 589 N N . LYS A 1 74 ? 9.793 0.414 -22.920 1.00 88.44 74 LYS A N 1
ATOM 590 C CA . LYS A 1 74 ? 8.751 1.292 -23.463 1.00 88.44 74 LYS A CA 1
ATOM 591 C C . LYS A 1 74 ? 8.344 0.721 -24.815 1.00 88.44 74 LYS A C 1
ATOM 593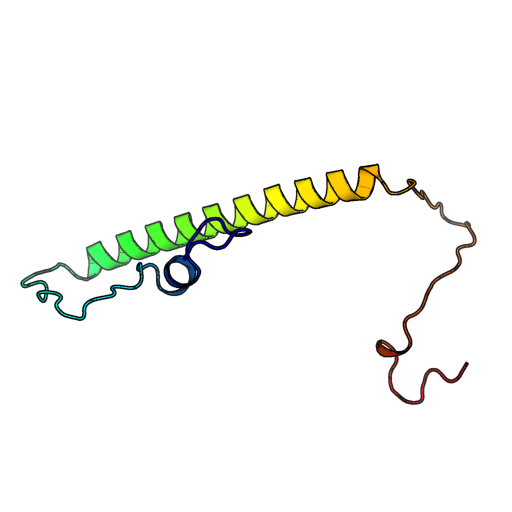 O O . LYS A 1 74 ? 9.216 0.517 -25.651 1.00 88.44 74 LYS A O 1
ATOM 598 N N . PHE A 1 75 ? 7.056 0.460 -24.997 1.00 90.12 75 PHE A N 1
ATOM 599 C CA . PHE A 1 75 ? 6.503 -0.060 -26.245 1.00 90.12 75 PHE A CA 1
ATOM 600 C C . PHE A 1 75 ? 5.616 1.003 -26.889 1.00 90.12 75 PHE A C 1
ATOM 602 O O . PHE A 1 75 ? 4.871 1.695 -26.189 1.00 90.12 75 PHE A O 1
ATOM 609 N N . ALA A 1 76 ? 5.693 1.126 -28.207 1.00 93.44 76 ALA A N 1
ATOM 610 C CA . ALA A 1 76 ? 4.849 1.981 -29.023 1.00 93.44 76 ALA A CA 1
ATOM 611 C C . ALA A 1 76 ? 3.844 1.150 -29.836 1.00 93.44 76 ALA A C 1
ATOM 613 O O . ALA A 1 76 ? 3.961 -0.069 -29.989 1.00 93.44 76 ALA A O 1
ATOM 614 N N . LYS A 1 77 ? 2.818 1.819 -30.373 1.00 93.50 77 LYS A N 1
ATOM 615 C CA . LYS A 1 77 ? 1.866 1.176 -31.284 1.00 93.50 77 LYS A CA 1
ATOM 616 C C . LYS A 1 77 ? 2.613 0.712 -32.540 1.00 93.50 77 LYS A C 1
ATOM 618 O O . LYS A 1 77 ? 3.193 1.538 -33.234 1.00 93.50 77 LYS A O 1
ATOM 623 N N . GLY A 1 78 ? 2.530 -0.582 -32.844 1.00 94.44 78 GLY A N 1
ATOM 624 C CA . GLY A 1 78 ? 3.203 -1.202 -33.992 1.00 94.44 78 GLY A CA 1
ATOM 625 C C . GLY A 1 78 ? 4.412 -2.063 -33.620 1.00 94.44 78 GLY A C 1
ATOM 626 O O . GLY A 1 78 ? 4.869 -2.832 -34.461 1.00 94.44 78 GLY A O 1
ATOM 627 N N . ASP A 1 79 ? 4.883 -2.001 -32.371 1.00 95.31 79 ASP A N 1
ATOM 628 C CA . ASP A 1 79 ? 5.980 -2.850 -31.909 1.00 95.31 79 ASP A CA 1
ATOM 629 C C . ASP A 1 79 ? 5.539 -4.315 -31.786 1.00 95.31 79 ASP A C 1
ATOM 631 O O . ASP A 1 79 ? 4.485 -4.632 -31.225 1.00 95.31 79 ASP A O 1
ATOM 635 N N . LEU A 1 80 ? 6.385 -5.227 -32.267 1.00 92.25 80 LEU A N 1
ATOM 636 C CA . LEU A 1 80 ? 6.218 -6.662 -32.055 1.00 92.25 80 LEU A CA 1
ATOM 637 C C . LEU A 1 80 ? 6.787 -7.043 -30.685 1.00 92.25 80 LEU A C 1
ATOM 639 O O . LEU A 1 80 ? 7.965 -6.822 -30.404 1.00 92.25 80 LEU A O 1
ATOM 643 N N . VAL A 1 81 ? 5.955 -7.648 -29.837 1.00 90.25 81 VAL A N 1
ATOM 644 C CA . VAL A 1 81 ? 6.333 -8.084 -28.487 1.00 90.25 81 VAL A CA 1
ATOM 645 C C . VAL A 1 81 ? 6.042 -9.566 -28.288 1.00 90.25 81 VAL A C 1
ATOM 647 O O . VAL A 1 81 ? 5.024 -10.084 -28.743 1.00 90.25 81 VAL A O 1
ATOM 650 N N . MET A 1 82 ? 6.925 -10.249 -27.562 1.00 89.56 82 MET A N 1
ATOM 651 C CA . MET A 1 82 ? 6.696 -11.628 -27.134 1.00 89.56 82 MET A CA 1
ATOM 652 C C . MET A 1 82 ? 5.931 -11.629 -25.811 1.00 89.56 82 MET A C 1
ATOM 654 O O . MET A 1 82 ? 6.412 -11.102 -24.807 1.00 89.56 82 MET A O 1
ATOM 658 N N . VAL A 1 83 ? 4.743 -12.235 -25.796 1.00 86.81 83 VAL A N 1
ATOM 659 C CA . VAL A 1 83 ? 3.910 -12.340 -24.591 1.00 86.81 83 VAL A CA 1
ATOM 660 C C . VAL A 1 83 ? 4.129 -13.698 -23.932 1.00 86.81 83 VAL A C 1
ATOM 662 O O . VAL A 1 83 ? 3.931 -14.739 -24.553 1.00 86.81 83 VAL A O 1
ATOM 665 N N . HIS A 1 84 ? 4.497 -13.704 -22.649 1.00 87.75 84 HIS A N 1
ATOM 666 C CA . HIS A 1 84 ? 4.519 -14.929 -21.851 1.00 87.75 84 HIS A CA 1
ATOM 667 C C . HIS A 1 84 ? 3.133 -15.172 -21.244 1.00 87.75 84 HIS A C 1
ATOM 669 O O . HIS A 1 84 ? 2.699 -14.473 -20.328 1.00 87.75 84 HIS A O 1
ATOM 675 N N . LEU A 1 85 ? 2.445 -16.191 -21.752 1.00 85.75 85 LEU A N 1
ATOM 676 C CA . LEU A 1 85 ? 1.124 -16.609 -21.297 1.00 85.75 85 LEU A CA 1
ATOM 677 C C . LEU A 1 85 ? 1.242 -17.789 -20.320 1.00 85.75 85 LEU A C 1
ATOM 679 O O . LEU A 1 85 ? 1.777 -18.842 -20.659 1.00 85.75 85 LEU A O 1
ATOM 683 N N . LYS A 1 86 ? 0.734 -17.641 -19.090 1.00 86.44 86 LYS A N 1
ATOM 684 C CA . LYS A 1 86 ? 0.768 -18.718 -18.086 1.00 86.44 86 LYS A CA 1
ATOM 685 C C . LYS A 1 86 ? -0.385 -19.699 -18.313 1.00 86.44 86 LYS A C 1
ATOM 687 O O . LYS A 1 86 ? -1.543 -19.316 -18.167 1.00 86.44 86 LYS A O 1
ATOM 692 N N . LYS A 1 87 ? -0.075 -20.980 -18.543 1.00 82.50 87 LYS A N 1
ATOM 693 C CA . LYS A 1 87 ? -1.065 -22.052 -18.790 1.00 82.50 87 LYS A CA 1
ATOM 694 C C . LYS A 1 87 ? -2.194 -22.118 -17.748 1.00 82.50 87 LYS A C 1
ATOM 696 O O . LYS A 1 87 ? -3.342 -22.330 -18.106 1.00 82.50 87 LYS A O 1
ATOM 701 N N . SER A 1 88 ? -1.898 -21.853 -16.471 1.00 82.75 88 SER A N 1
ATOM 702 C CA . SER A 1 88 ? -2.883 -21.896 -15.375 1.00 82.75 88 SER A CA 1
ATOM 703 C C . SER A 1 88 ? -3.982 -20.825 -15.440 1.00 82.75 88 SER A C 1
ATOM 705 O O . SER A 1 88 ? -4.877 -20.834 -14.603 1.00 82.75 88 SER A O 1
ATOM 707 N N . ARG A 1 89 ? -3.863 -19.830 -16.326 1.00 83.38 89 ARG A N 1
ATOM 708 C CA . ARG A 1 89 ? -4.855 -18.757 -16.497 1.00 83.38 89 ARG A CA 1
ATOM 709 C C . ARG A 1 89 ? -5.826 -19.038 -17.646 1.00 83.38 89 ARG A C 1
ATOM 711 O O . ARG A 1 89 ? -6.748 -18.253 -17.835 1.00 83.38 89 ARG A O 1
ATOM 718 N N . PHE A 1 90 ? -5.626 -20.126 -18.390 1.00 81.62 90 PHE A N 1
ATOM 719 C CA . PHE A 1 90 ? -6.517 -20.528 -19.472 1.00 81.62 90 PHE A CA 1
ATOM 720 C C . PHE A 1 90 ? -7.538 -21.552 -18.977 1.00 81.62 90 PHE A C 1
ATOM 722 O O . PHE A 1 90 ? -7.182 -22.411 -18.163 1.00 81.62 90 PHE A O 1
ATOM 729 N N . PRO A 1 91 ? -8.788 -21.487 -19.470 1.00 81.06 91 PRO A N 1
ATOM 730 C CA . PRO A 1 91 ? -9.759 -22.535 -19.221 1.00 81.06 91 PRO A CA 1
ATOM 731 C C . PRO A 1 91 ? -9.207 -23.878 -19.708 1.00 81.06 91 PRO A C 1
ATOM 733 O O . PRO A 1 91 ? -8.554 -23.974 -20.755 1.00 81.06 91 PRO A O 1
ATOM 736 N N . SER A 1 92 ? -9.455 -24.925 -18.927 1.00 74.44 92 SER A N 1
ATOM 737 C CA . SER A 1 92 ? -9.067 -26.289 -19.273 1.00 74.44 92 SER A CA 1
ATOM 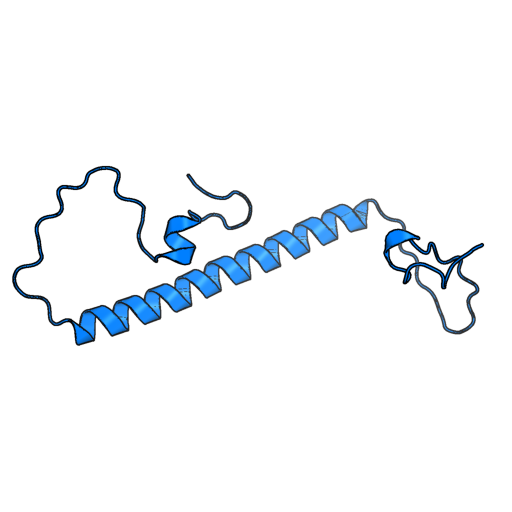738 C C . SER A 1 92 ? -9.707 -26.684 -20.604 1.00 74.44 92 SER A C 1
ATOM 740 O O . SER A 1 92 ? -10.926 -26.643 -20.740 1.00 74.44 92 SER A O 1
ATOM 742 N N . GLY A 1 93 ? -8.874 -27.049 -21.582 1.00 71.81 93 GLY A N 1
ATOM 743 C CA . GLY A 1 93 ? -9.309 -27.488 -22.912 1.00 71.81 93 GLY A CA 1
ATOM 744 C C . GLY A 1 93 ? -9.244 -26.425 -24.013 1.00 71.81 93 GLY A C 1
ATOM 745 O O . GLY A 1 93 ? -9.340 -26.782 -25.181 1.00 71.81 93 GLY A O 1
ATOM 746 N N . THR A 1 94 ? -9.021 -25.145 -23.689 1.00 64.94 94 THR A N 1
ATOM 747 C CA . THR A 1 94 ? -8.943 -24.076 -24.710 1.00 64.94 94 THR A CA 1
ATOM 748 C C . THR A 1 94 ? -7.513 -23.809 -25.194 1.00 64.94 94 THR A C 1
ATOM 750 O O . THR A 1 94 ? -7.321 -23.280 -26.284 1.00 64.94 94 THR A O 1
ATOM 753 N N . TYR A 1 95 ? -6.495 -24.193 -24.415 1.00 59.47 95 TYR A N 1
ATOM 754 C CA . TYR A 1 95 ? -5.087 -23.962 -24.750 1.00 59.47 95 TYR A CA 1
ATOM 755 C C . TYR A 1 95 ? -4.290 -25.277 -24.753 1.00 59.47 95 TYR A C 1
ATOM 757 O O . TYR A 1 95 ? -3.731 -25.692 -23.737 1.00 59.47 95 TYR A O 1
ATOM 765 N N . ASN A 1 96 ? -4.267 -25.936 -25.916 1.00 57.62 96 ASN A N 1
ATOM 766 C CA . ASN A 1 96 ? -3.414 -27.084 -26.239 1.00 57.62 96 ASN A CA 1
ATOM 767 C C . ASN A 1 96 ? -2.415 -26.671 -27.330 1.00 57.62 96 ASN A C 1
ATOM 769 O O . ASN A 1 96 ? -2.555 -27.056 -28.490 1.00 57.62 96 ASN A O 1
ATOM 773 N N . LYS A 1 97 ? -1.442 -25.835 -26.969 1.00 57.56 97 LYS A N 1
ATOM 774 C CA . LYS A 1 97 ? -0.218 -25.619 -27.745 1.00 57.56 97 LYS A CA 1
ATOM 775 C C . LYS A 1 97 ? 0.970 -25.545 -26.802 1.00 57.56 97 LYS A C 1
ATOM 777 O O . LYS A 1 97 ? 0.785 -25.020 -25.678 1.00 57.56 97 LYS A O 1
#

Secondary structure (DSSP, 8-state):
---TTTSS-HHHHHHSSPPPSS--PPPPSS--HHHHHHHHHHHHHHHHHHHHHHHHHHHHHHHHHHHHHSPP----TT--------GGGSPTTT---

Radius of gyration: 24.21 Å; chains: 1; bounding box: 40×37×70 Å

Foldseek 3Di:
DADPLQRHDPCCLVVVDDDDPDPDDDDDPDDPVVVVVVVSVVVNVVSVVSSVVSNVVVVVVVVVVVVVPDDDDDDDPPDDDDDDDDPVVDDPPPDDD